Protein AF-A0A938DF03-F1 (afdb_monomer)

Mean predicted aligned error: 13.18 Å

pLDDT: mean 70.75, std 14.2, range [35.75, 87.31]

Structure (mmCIF, N/CA/C/O backbone):
data_AF-A0A938DF03-F1
#
_entry.id   AF-A0A938DF03-F1
#
loop_
_atom_site.group_PDB
_atom_site.id
_atom_site.type_symbol
_atom_site.label_atom_id
_atom_site.label_alt_id
_atom_site.label_comp_id
_atom_site.label_asym_id
_atom_site.label_entity_id
_atom_site.label_seq_id
_atom_site.pdbx_PDB_ins_code
_atom_site.Cartn_x
_atom_site.Cartn_y
_atom_site.Cartn_z
_atom_site.occupancy
_atom_site.B_iso_or_equiv
_atom_site.auth_seq_id
_atom_site.auth_comp_id
_atom_site.auth_asym_id
_atom_site.auth_atom_id
_atom_site.pdbx_PDB_model_num
ATOM 1 N N . MET A 1 1 ? -12.737 -21.714 -23.252 1.00 35.75 1 MET A N 1
ATOM 2 C CA . MET A 1 1 ? -11.837 -21.991 -22.106 1.00 35.75 1 MET A CA 1
ATOM 3 C C . MET A 1 1 ? -12.398 -21.311 -20.865 1.00 35.75 1 MET A C 1
ATOM 5 O O . MET A 1 1 ? -12.568 -20.100 -20.885 1.00 35.75 1 MET A O 1
ATOM 9 N N . LYS A 1 2 ? -12.730 -22.076 -19.817 1.00 39.28 2 LYS A N 1
ATOM 10 C CA . LYS A 1 2 ? -13.142 -21.544 -18.508 1.00 39.28 2 LYS A CA 1
ATOM 11 C C . LYS A 1 2 ? -11.938 -20.849 -17.862 1.00 39.28 2 LYS A C 1
ATOM 13 O O . LYS A 1 2 ? -11.005 -21.529 -17.445 1.00 39.28 2 LYS A O 1
ATOM 18 N N . ARG A 1 3 ? -11.947 -19.516 -17.774 1.00 42.34 3 ARG A N 1
ATOM 19 C CA . ARG A 1 3 ? -11.046 -18.794 -16.868 1.00 42.34 3 ARG A CA 1
ATOM 20 C C . ARG A 1 3 ? -11.598 -18.990 -15.460 1.00 42.34 3 ARG A C 1
ATOM 22 O O . ARG A 1 3 ? -12.541 -18.316 -15.067 1.00 42.34 3 ARG A O 1
ATOM 29 N N . SER A 1 4 ? -11.050 -19.957 -14.730 1.00 45.06 4 SER A N 1
ATOM 30 C CA . SER A 1 4 ? -11.192 -20.015 -13.274 1.00 45.06 4 SER A CA 1
ATOM 31 C C . SER A 1 4 ? -10.373 -18.856 -12.703 1.00 45.06 4 SER A C 1
ATOM 33 O O . SER A 1 4 ? -9.236 -19.033 -12.276 1.00 45.06 4 SER A O 1
ATOM 35 N N . GLY A 1 5 ? -10.898 -17.640 -12.850 1.00 44.84 5 GLY A N 1
ATOM 36 C CA . GLY A 1 5 ? -10.248 -16.419 -12.409 1.00 44.84 5 GLY A CA 1
ATOM 37 C C . GLY A 1 5 ? -10.330 -16.359 -10.898 1.00 44.84 5 GLY A C 1
ATOM 38 O O . GLY A 1 5 ? -11.401 -16.131 -10.346 1.00 44.84 5 GLY A O 1
ATOM 39 N N . ASN A 1 6 ? -9.201 -16.587 -10.233 1.00 49.97 6 ASN A N 1
ATOM 40 C CA . ASN A 1 6 ? -9.003 -16.083 -8.883 1.00 49.97 6 ASN A CA 1
ATOM 41 C C . ASN A 1 6 ? -9.327 -14.588 -8.944 1.00 49.97 6 ASN A C 1
ATOM 43 O O . ASN A 1 6 ? -8.603 -13.842 -9.602 1.00 49.97 6 ASN A O 1
ATOM 47 N N . ILE A 1 7 ? -10.449 -14.176 -8.359 1.00 46.47 7 ILE A N 1
ATOM 48 C CA . ILE A 1 7 ? -10.871 -12.779 -8.349 1.00 46.47 7 ILE A CA 1
ATOM 49 C C . ILE A 1 7 ? -9.836 -12.038 -7.506 1.00 46.47 7 ILE A C 1
ATOM 51 O O . ILE A 1 7 ? -9.844 -12.111 -6.277 1.00 46.47 7 ILE A O 1
ATOM 55 N N . ARG A 1 8 ? -8.881 -11.381 -8.167 1.00 57.88 8 ARG A N 1
ATOM 56 C CA . ARG A 1 8 ? -7.911 -10.528 -7.490 1.00 57.88 8 ARG A CA 1
ATOM 57 C C . ARG A 1 8 ? -8.649 -9.244 -7.159 1.00 57.88 8 ARG A C 1
ATOM 59 O O . ARG A 1 8 ? -9.225 -8.626 -8.045 1.00 57.88 8 ARG A O 1
ATOM 66 N N . LEU A 1 9 ? -8.657 -8.867 -5.882 1.00 54.59 9 LEU A N 1
ATOM 67 C CA . LEU A 1 9 ? -9.413 -7.724 -5.360 1.00 54.59 9 LEU A CA 1
ATOM 68 C C . LEU A 1 9 ? -9.338 -6.484 -6.263 1.00 54.59 9 LEU A C 1
ATOM 70 O O . LEU A 1 9 ? -10.349 -5.832 -6.504 1.00 54.59 9 LEU A O 1
ATOM 74 N N . LEU A 1 10 ? -8.137 -6.173 -6.755 1.00 57.44 10 LEU A N 1
ATOM 75 C CA . LEU A 1 10 ? -7.917 -4.999 -7.586 1.00 57.44 10 LEU A CA 1
ATOM 76 C C . LEU A 1 10 ? -8.578 -5.123 -8.964 1.00 57.44 10 LEU A C 1
ATOM 78 O O . LEU A 1 10 ? -9.156 -4.142 -9.402 1.00 57.44 10 LEU A O 1
ATOM 82 N N . GLY A 1 11 ? -8.591 -6.304 -9.585 1.00 57.12 11 GLY A N 1
ATOM 83 C CA . GLY A 1 11 ? -9.317 -6.582 -10.830 1.00 57.12 11 GLY A CA 1
ATOM 84 C C . GLY A 1 11 ? -10.836 -6.623 -10.694 1.00 57.12 11 GLY A C 1
ATOM 85 O O . GLY A 1 11 ? -11.567 -6.285 -11.618 1.00 57.12 11 GLY A O 1
ATOM 86 N N . ALA A 1 12 ? -11.337 -6.993 -9.514 1.00 58.34 12 ALA A N 1
ATOM 87 C CA . ALA A 1 12 ? -12.773 -6.995 -9.226 1.00 58.34 12 ALA A CA 1
ATOM 88 C C . ALA A 1 12 ? -13.353 -5.580 -9.105 1.00 58.34 12 ALA A C 1
ATOM 90 O O . ALA A 1 12 ? -14.514 -5.347 -9.435 1.00 58.34 12 ALA A O 1
ATOM 91 N N . ILE A 1 13 ? -12.544 -4.659 -8.577 1.00 57.75 13 ILE A N 1
ATOM 92 C CA . ILE A 1 13 ? -12.918 -3.265 -8.329 1.00 57.75 13 ILE A CA 1
ATOM 93 C C . ILE A 1 13 ? -12.546 -2.392 -9.531 1.00 57.75 13 ILE A C 1
ATOM 95 O O . ILE A 1 13 ? -13.298 -1.490 -9.894 1.00 57.75 13 ILE A O 1
ATOM 99 N N . VAL A 1 14 ? -11.399 -2.673 -10.150 1.00 64.06 14 VAL A N 1
ATOM 100 C CA . VAL A 1 14 ? -10.882 -1.972 -11.320 1.00 64.06 14 VAL A CA 1
ATOM 101 C C . VAL A 1 14 ? -10.276 -2.993 -12.297 1.00 64.06 14 VAL A C 1
ATOM 103 O O . VAL A 1 14 ? -9.100 -3.347 -12.168 1.00 64.06 14 VAL A O 1
ATOM 106 N N . PRO A 1 15 ? -11.061 -3.488 -13.272 1.00 65.44 15 PRO A N 1
ATOM 107 C CA . PRO A 1 15 ? -10.646 -4.539 -14.211 1.00 65.44 15 PRO A CA 1
ATOM 108 C C . PRO A 1 15 ? -9.319 -4.262 -14.925 1.00 65.44 15 PRO A C 1
ATOM 110 O O . PRO A 1 15 ? -8.574 -5.175 -15.272 1.00 65.44 15 PRO A O 1
ATOM 113 N N . GLU A 1 16 ? -8.985 -2.991 -15.114 1.00 66.88 16 GLU A N 1
ATOM 114 C CA . GLU A 1 16 ? -7.764 -2.533 -15.764 1.00 66.88 16 GLU A CA 1
ATOM 115 C C . GLU A 1 16 ? -6.492 -2.864 -14.961 1.00 66.88 16 GLU A C 1
ATOM 117 O O . GLU A 1 16 ? -5.400 -2.918 -15.532 1.00 66.88 16 GLU A O 1
ATOM 122 N N . ILE A 1 17 ? -6.608 -3.128 -13.653 1.00 67.62 17 ILE A N 1
ATOM 123 C CA . ILE A 1 17 ? -5.470 -3.541 -12.820 1.00 67.62 17 ILE A CA 1
ATOM 124 C C . ILE A 1 17 ? -5.057 -4.989 -13.118 1.00 67.62 17 ILE A C 1
ATOM 126 O O . ILE A 1 17 ? -3.869 -5.306 -13.011 1.00 67.62 17 ILE A O 1
ATOM 130 N N . ASP A 1 18 ? -5.972 -5.849 -13.576 1.00 66.62 18 ASP A N 1
ATOM 131 C CA . ASP A 1 18 ? -5.618 -7.229 -13.938 1.00 66.62 18 ASP A CA 1
ATOM 132 C C . ASP A 1 18 ? -4.588 -7.261 -15.072 1.00 66.62 18 ASP A C 1
ATOM 134 O O . ASP A 1 18 ? -3.634 -8.031 -15.014 1.00 66.62 18 ASP A O 1
ATOM 138 N N . ALA A 1 19 ? -4.685 -6.345 -16.041 1.00 65.81 19 ALA A N 1
ATOM 139 C CA . ALA A 1 19 ? -3.724 -6.250 -17.141 1.00 65.81 19 ALA A CA 1
ATOM 140 C C . ALA A 1 19 ? -2.305 -5.847 -16.683 1.00 65.81 19 ALA A C 1
ATOM 142 O O . ALA A 1 19 ? -1.313 -6.222 -17.311 1.00 65.81 19 ALA A O 1
ATOM 143 N N . VAL A 1 20 ? -2.186 -5.108 -15.575 1.00 66.12 20 VAL A N 1
ATOM 144 C CA . VAL A 1 20 ? -0.892 -4.771 -14.956 1.00 66.12 20 VAL A CA 1
ATOM 145 C C . VAL A 1 20 ? -0.326 -5.971 -14.201 1.00 66.12 20 VAL A C 1
ATOM 147 O O . VAL A 1 20 ? 0.865 -6.262 -14.294 1.00 66.12 20 VAL A O 1
ATOM 150 N N . VAL A 1 21 ? -1.180 -6.688 -13.468 1.00 66.19 21 VAL A N 1
ATOM 151 C CA . VAL A 1 21 ? -0.789 -7.862 -12.674 1.00 66.19 21 VAL A CA 1
ATOM 152 C C . VAL A 1 21 ? -0.402 -9.045 -13.562 1.00 66.19 21 VAL A C 1
ATOM 154 O O . VAL A 1 21 ? 0.546 -9.761 -13.239 1.00 66.19 21 VAL A O 1
ATOM 157 N N . ASP A 1 22 ? -1.072 -9.209 -14.702 1.00 69.12 22 ASP A N 1
ATOM 158 C CA . ASP A 1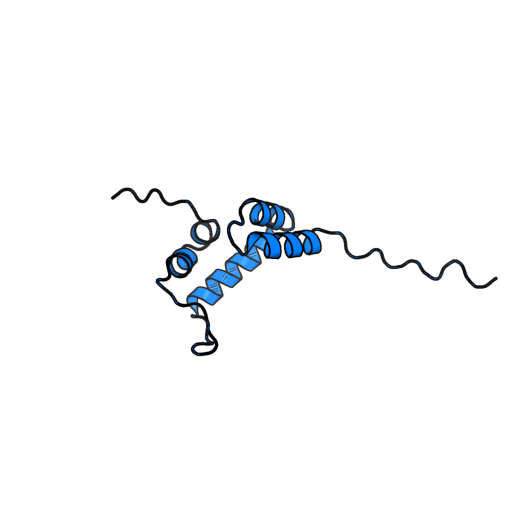 22 ? -0.756 -10.218 -15.717 1.00 69.12 22 ASP A CA 1
ATOM 159 C C . ASP A 1 22 ? 0.520 -9.879 -16.514 1.00 69.12 22 ASP A C 1
ATOM 161 O O . ASP A 1 22 ? 0.917 -10.620 -17.412 1.00 69.12 22 ASP A O 1
ATOM 165 N N . GLY A 1 23 ? 1.186 -8.761 -16.194 1.00 64.38 23 GLY A N 1
ATOM 166 C CA . GLY A 1 23 ? 2.444 -8.352 -16.815 1.00 64.38 23 GLY A CA 1
ATOM 167 C C . GLY A 1 23 ? 2.295 -7.850 -18.251 1.00 64.38 23 GLY A C 1
ATOM 168 O O . GLY A 1 23 ? 3.300 -7.585 -18.907 1.00 64.38 23 GLY A O 1
ATOM 169 N N . ALA A 1 24 ? 1.061 -7.677 -18.740 1.00 64.00 24 ALA A N 1
ATOM 170 C CA . ALA A 1 24 ? 0.795 -7.111 -20.062 1.00 64.00 24 ALA A CA 1
ATOM 171 C C . ALA A 1 24 ? 1.147 -5.615 -20.129 1.00 64.00 24 ALA A C 1
ATOM 173 O O . ALA A 1 24 ? 1.276 -5.052 -21.216 1.00 64.00 24 ALA A O 1
ATOM 174 N N . ILE A 1 25 ? 1.291 -4.965 -18.969 1.00 67.44 25 ILE A N 1
ATOM 175 C CA . ILE A 1 25 ? 1.557 -3.535 -18.842 1.00 67.44 25 ILE A CA 1
ATOM 176 C C . ILE A 1 25 ? 2.678 -3.343 -17.827 1.00 67.44 25 ILE A C 1
ATOM 178 O O . ILE A 1 25 ? 2.557 -3.715 -16.661 1.00 67.44 25 ILE A O 1
ATOM 182 N N . SER A 1 26 ? 3.784 -2.751 -18.273 1.00 66.38 26 SER A N 1
ATOM 183 C CA . SER A 1 26 ? 4.907 -2.438 -17.394 1.00 66.38 26 SER A CA 1
ATOM 184 C C . SER A 1 26 ? 4.543 -1.298 -16.444 1.00 66.38 26 SER A C 1
ATOM 186 O O . SER A 1 26 ? 4.102 -0.230 -16.871 1.00 66.38 26 SER A O 1
ATOM 188 N N . LEU A 1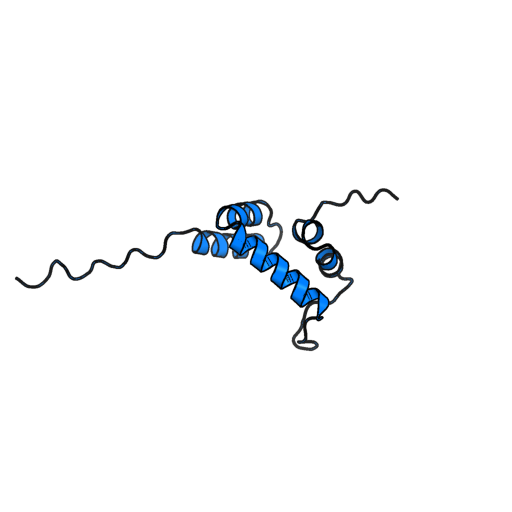 27 ? 4.757 -1.523 -15.148 1.00 70.00 27 LEU A N 1
ATOM 189 C CA . LEU A 1 27 ? 4.707 -0.466 -14.144 1.00 70.00 27 LEU A CA 1
ATOM 190 C C . LEU A 1 27 ? 5.795 0.584 -14.412 1.00 70.00 27 LEU A C 1
ATOM 192 O O . LEU A 1 27 ? 6.808 0.267 -15.047 1.00 70.00 27 LEU A O 1
ATOM 196 N N . PRO A 1 28 ? 5.619 1.817 -13.905 1.00 72.81 28 PRO A N 1
ATOM 197 C CA . PRO A 1 28 ? 6.638 2.836 -14.021 1.00 72.81 28 PRO A CA 1
ATOM 198 C C . PRO A 1 28 ? 7.958 2.329 -13.462 1.00 72.81 28 PRO A C 1
ATOM 200 O O . PRO A 1 28 ? 8.020 1.768 -12.367 1.00 72.81 28 PRO A O 1
ATOM 203 N N . SER A 1 29 ? 9.011 2.539 -14.231 1.00 70.50 29 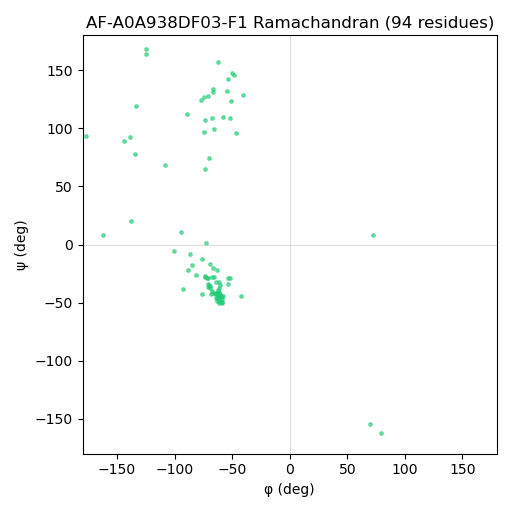SER A N 1
ATOM 204 C CA . SER A 1 29 ? 10.379 2.224 -13.846 1.00 70.50 29 SER A CA 1
ATOM 205 C C . SER A 1 29 ? 11.229 3.482 -13.989 1.00 70.50 29 SER A C 1
ATOM 207 O O . SER A 1 29 ? 10.791 4.444 -14.623 1.00 70.50 29 SER A O 1
ATOM 209 N N . PRO A 1 30 ? 12.462 3.506 -13.463 1.00 72.56 30 PRO A N 1
ATOM 210 C CA . PRO A 1 30 ? 13.360 4.639 -13.679 1.00 72.56 30 PRO A CA 1
ATOM 211 C C . PRO A 1 30 ? 13.550 4.994 -15.165 1.00 72.56 30 PRO A C 1
ATOM 213 O O . PRO A 1 30 ? 13.749 6.158 -15.493 1.00 72.56 30 PRO A O 1
ATOM 216 N N . ALA A 1 31 ? 13.440 4.008 -16.066 1.00 75.38 31 ALA A N 1
ATOM 217 C CA . ALA A 1 31 ? 13.525 4.206 -17.513 1.00 75.38 31 ALA A CA 1
ATOM 218 C C . ALA A 1 31 ? 12.209 4.695 -18.146 1.00 75.38 31 ALA A C 1
ATOM 220 O O . ALA A 1 31 ? 12.235 5.350 -19.181 1.00 75.38 31 ALA A O 1
ATOM 221 N N . ASN A 1 32 ? 11.063 4.389 -17.532 1.00 70.25 32 ASN A N 1
ATOM 222 C CA . ASN A 1 32 ? 9.736 4.804 -17.986 1.00 70.25 32 ASN A CA 1
ATOM 223 C C . ASN A 1 32 ? 8.932 5.316 -16.784 1.00 70.25 32 ASN A C 1
ATOM 225 O O . ASN A 1 32 ? 8.108 4.580 -16.240 1.00 70.25 32 ASN A O 1
ATOM 229 N N . PRO A 1 33 ? 9.178 6.555 -16.323 1.00 71.56 33 PRO A N 1
ATOM 230 C CA . PRO A 1 33 ? 8.648 7.031 -15.044 1.00 71.56 33 PRO A CA 1
ATOM 231 C C . PRO A 1 33 ? 7.159 7.397 -15.104 1.00 71.56 33 PRO A C 1
ATOM 233 O O . PRO A 1 33 ? 6.520 7.610 -14.075 1.00 71.56 33 PRO A O 1
ATOM 236 N N . ILE A 1 34 ? 6.591 7.502 -16.307 1.00 79.38 34 ILE A N 1
ATOM 237 C CA . ILE A 1 34 ? 5.236 8.007 -16.510 1.00 79.38 34 ILE A CA 1
ATOM 238 C C . ILE A 1 34 ? 4.235 6.854 -16.430 1.00 79.38 34 ILE A C 1
ATOM 240 O O . ILE A 1 34 ? 4.159 6.014 -17.323 1.00 79.38 34 ILE A O 1
ATOM 244 N N . LEU A 1 35 ? 3.399 6.866 -15.389 1.00 76.44 35 LEU A N 1
ATOM 245 C CA . LEU A 1 35 ? 2.253 5.965 -15.283 1.00 76.44 35 LEU A CA 1
ATOM 246 C C . LEU A 1 35 ? 1.211 6.289 -16.376 1.00 76.44 35 LEU A C 1
ATOM 248 O O . LEU A 1 35 ? 0.843 7.469 -16.496 1.00 76.44 35 LEU A O 1
ATOM 252 N N . PRO A 1 36 ? 0.700 5.294 -17.130 1.00 75.75 36 PRO A N 1
ATOM 253 C CA . PRO A 1 36 ? -0.371 5.492 -18.107 1.00 75.75 36 PRO A CA 1
ATOM 254 C C . PRO A 1 36 ? -1.606 6.168 -17.498 1.00 75.75 36 PRO A C 1
ATOM 256 O O . PRO A 1 36 ? -1.978 5.887 -16.360 1.00 75.75 36 PRO A O 1
ATOM 25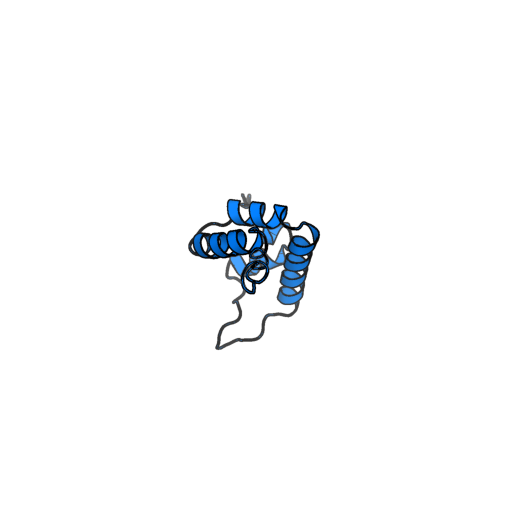9 N N . LEU A 1 37 ? -2.260 7.055 -18.255 1.00 79.25 37 LEU A N 1
ATOM 260 C CA . LEU A 1 37 ? -3.379 7.871 -17.756 1.00 79.25 37 LEU A CA 1
ATOM 261 C C . LEU A 1 37 ? -4.548 7.037 -17.214 1.00 79.25 37 LEU A C 1
ATOM 263 O O . LEU A 1 37 ? -5.049 7.332 -16.135 1.00 79.25 37 LEU A O 1
ATOM 267 N N . TRP A 1 38 ? -4.950 5.975 -17.913 1.00 72.50 38 TRP A N 1
ATOM 268 C CA . TRP A 1 38 ? -6.043 5.098 -17.473 1.00 72.50 38 TRP A CA 1
ATOM 269 C C . TRP A 1 38 ? -5.706 4.372 -16.157 1.00 72.50 38 TRP A C 1
ATOM 271 O O . TRP A 1 38 ? -6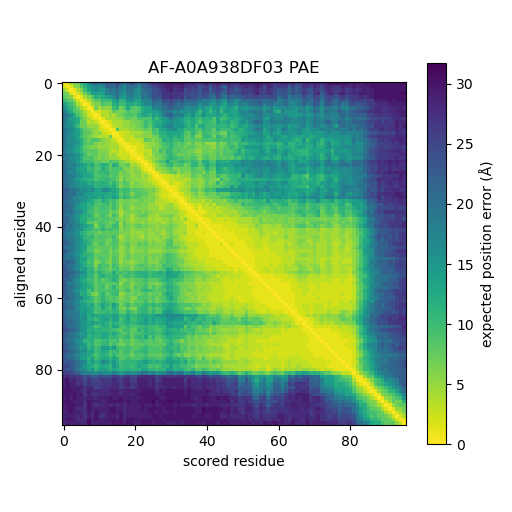.575 4.195 -15.306 1.00 72.50 38 TRP A O 1
ATOM 281 N N . LEU A 1 39 ? -4.426 4.052 -15.933 1.00 76.06 39 LEU A N 1
ATOM 282 C CA . LEU A 1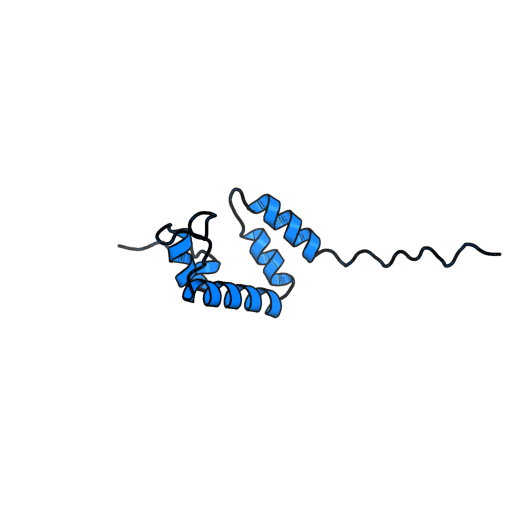 39 ? -3.957 3.422 -14.702 1.00 76.06 39 LEU A CA 1
ATOM 283 C C . LEU A 1 39 ? -3.933 4.409 -13.523 1.00 76.06 39 LEU A C 1
ATOM 285 O O . LEU A 1 39 ? -4.136 4.009 -12.381 1.00 76.06 39 LEU A O 1
ATOM 289 N N . ARG A 1 40 ? -3.759 5.714 -13.782 1.00 81.12 40 ARG A N 1
ATOM 290 C CA . ARG A 1 40 ? -3.913 6.753 -12.745 1.00 81.12 40 ARG A CA 1
ATOM 291 C C . ARG A 1 40 ? -5.344 6.798 -12.227 1.00 81.12 40 ARG A C 1
ATOM 293 O O . ARG A 1 40 ? -5.543 6.770 -11.019 1.00 81.12 40 ARG A O 1
ATOM 300 N N . THR A 1 41 ? -6.326 6.832 -13.127 1.00 78.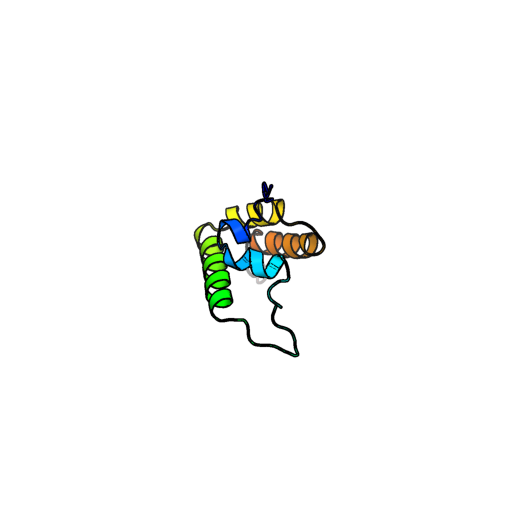25 41 THR A N 1
ATOM 301 C CA . THR A 1 41 ? -7.749 6.856 -12.754 1.00 78.25 41 THR A CA 1
ATOM 302 C C . THR A 1 41 ? -8.133 5.605 -11.968 1.00 78.25 41 THR A C 1
ATOM 304 O O . THR A 1 41 ? -8.815 5.703 -10.952 1.00 78.25 41 THR A O 1
ATOM 307 N N . ALA A 1 42 ? -7.621 4.446 -12.390 1.00 78.44 42 ALA A N 1
ATOM 308 C CA . ALA A 1 42 ? -7.796 3.176 -11.699 1.00 78.44 42 ALA A CA 1
ATOM 309 C C . ALA A 1 42 ? -7.256 3.192 -10.259 1.00 78.44 42 ALA A C 1
ATOM 311 O O . ALA A 1 42 ? -7.960 2.830 -9.316 1.00 78.44 42 ALA A O 1
ATOM 312 N N . LEU A 1 43 ? -6.015 3.652 -10.073 1.00 79.75 43 LEU A N 1
ATOM 313 C CA . LEU A 1 43 ? -5.407 3.748 -8.746 1.00 79.75 43 LEU A CA 1
ATOM 314 C C . LEU A 1 43 ? -6.130 4.761 -7.856 1.00 79.75 43 LEU A C 1
ATOM 316 O O . LEU A 1 43 ? -6.375 4.463 -6.691 1.00 79.75 43 LEU A O 1
ATOM 320 N N . LEU A 1 44 ? -6.508 5.924 -8.397 1.00 83.38 44 LEU A N 1
ATOM 321 C CA . LEU A 1 44 ? -7.258 6.938 -7.651 1.00 83.38 44 LEU A CA 1
ATOM 322 C C . LEU A 1 44 ? -8.619 6.404 -7.190 1.00 83.38 44 LEU A C 1
ATOM 324 O O . LEU A 1 44 ? -8.970 6.587 -6.029 1.00 83.38 44 LEU A O 1
ATOM 328 N N . ALA A 1 45 ? -9.344 5.682 -8.049 1.00 82.50 45 ALA A N 1
ATOM 329 C CA . ALA A 1 45 ? -10.596 5.030 -7.666 1.00 82.50 45 ALA A CA 1
ATOM 330 C C . ALA A 1 45 ? -10.383 4.009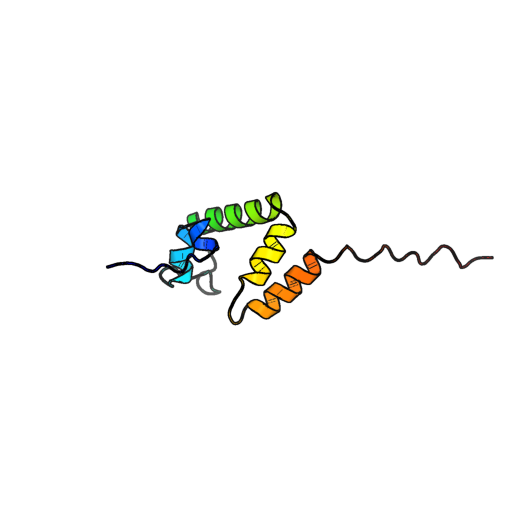 -6.534 1.00 82.50 45 ALA A C 1
ATOM 332 O O . ALA A 1 45 ? -11.142 3.996 -5.564 1.00 82.50 45 ALA A O 1
ATOM 333 N N . GLY A 1 46 ? -9.319 3.203 -6.619 1.00 80.31 46 GLY A N 1
ATOM 334 C CA . GLY A 1 46 ? -8.927 2.278 -5.554 1.00 80.31 46 GLY A CA 1
ATOM 335 C C . GLY A 1 46 ? -8.646 2.986 -4.224 1.00 80.31 46 GLY A C 1
ATOM 336 O O . GLY A 1 46 ? -9.176 2.572 -3.194 1.00 80.31 46 GLY A O 1
ATOM 337 N N . VAL A 1 47 ? -7.882 4.085 -4.244 1.00 84.25 47 VAL A N 1
ATOM 338 C CA . VAL A 1 47 ? -7.592 4.904 -3.051 1.00 84.25 47 VAL A CA 1
ATOM 339 C C . VAL A 1 47 ? -8.877 5.475 -2.454 1.00 84.25 47 VAL A C 1
ATOM 341 O O . VAL A 1 47 ? -9.127 5.285 -1.266 1.00 84.25 47 VAL A O 1
ATOM 344 N N . SER A 1 48 ? -9.744 6.083 -3.268 1.00 84.81 48 SER A N 1
ATOM 345 C CA . SER A 1 48 ? -11.010 6.652 -2.790 1.00 84.81 48 SER A CA 1
ATOM 346 C C . SER A 1 48 ? -11.945 5.606 -2.173 1.00 84.81 48 SER A C 1
ATOM 348 O O . SER A 1 48 ? -12.688 5.915 -1.243 1.00 84.81 48 SER A O 1
ATOM 350 N N . ILE A 1 49 ? -11.921 4.357 -2.653 1.00 82.00 49 ILE A N 1
ATOM 351 C CA . ILE A 1 49 ? -12.695 3.258 -2.053 1.00 82.00 49 ILE A CA 1
ATOM 352 C C . ILE A 1 49 ? -12.147 2.891 -0.674 1.00 82.00 49 ILE A C 1
ATOM 354 O O . ILE A 1 49 ? -12.937 2.702 0.252 1.00 82.00 49 ILE A O 1
ATOM 358 N N . VAL A 1 50 ? -10.821 2.817 -0.524 1.00 84.69 50 VAL A N 1
ATOM 359 C CA . VAL A 1 50 ? -10.182 2.565 0.777 1.00 84.69 50 VAL A CA 1
ATOM 360 C C . VAL A 1 50 ? -10.499 3.691 1.758 1.00 84.69 50 VAL A C 1
ATOM 362 O O . VAL A 1 50 ? -10.914 3.408 2.878 1.00 84.69 50 VAL A O 1
ATOM 365 N N . GLU A 1 51 ? -10.397 4.951 1.329 1.00 84.50 51 GLU A N 1
ATOM 366 C CA . GLU A 1 51 ? -10.740 6.113 2.159 1.00 84.50 51 GLU A CA 1
ATOM 367 C C . GLU A 1 51 ? -12.213 6.104 2.584 1.00 84.50 51 GLU A C 1
ATOM 369 O O . GLU A 1 51 ? -12.524 6.320 3.754 1.00 84.50 51 GLU A O 1
ATOM 374 N N . ARG A 1 52 ? -13.131 5.803 1.657 1.00 86.38 52 ARG A N 1
ATOM 375 C CA . ARG A 1 52 ? -14.574 5.812 1.931 1.00 86.38 52 ARG A CA 1
ATOM 376 C C . ARG A 1 52 ? -15.028 4.665 2.834 1.00 86.38 52 ARG A C 1
ATOM 378 O O . ARG A 1 52 ? -15.948 4.852 3.623 1.00 86.38 52 ARG A O 1
ATOM 385 N N . GLN A 1 53 ? -14.433 3.483 2.688 1.00 86.12 53 GLN A N 1
ATOM 386 C CA . GLN A 1 53 ? -14.771 2.303 3.496 1.00 86.12 53 GLN A CA 1
ATOM 387 C C . GLN A 1 53 ? -14.013 2.269 4.832 1.00 86.12 53 GLN A C 1
ATOM 389 O O . GLN A 1 53 ? -14.416 1.568 5.762 1.00 86.12 53 GLN A O 1
ATOM 394 N N . GLY A 1 54 ? -12.928 3.038 4.942 1.00 84.25 54 GLY A N 1
ATOM 395 C CA . GLY A 1 54 ? -12.206 3.260 6.185 1.00 84.25 54 GLY A CA 1
ATOM 396 C C . GLY A 1 54 ? -11.442 2.028 6.701 1.00 84.25 54 GLY A C 1
ATOM 397 O O . GLY A 1 54 ? -11.067 1.142 5.925 1.00 84.25 54 GLY A O 1
ATOM 398 N N . PRO A 1 55 ? -11.201 1.947 8.025 1.00 86.75 55 PRO A N 1
ATOM 399 C CA . PRO A 1 55 ? -10.339 0.936 8.653 1.00 86.75 55 PRO A CA 1
ATOM 400 C C . PRO A 1 55 ? -10.683 -0.520 8.306 1.00 86.75 55 PRO A C 1
ATOM 402 O O . PRO A 1 55 ? -9.792 -1.355 8.152 1.00 86.75 55 PRO A O 1
ATOM 405 N N . ALA A 1 56 ? -11.969 -0.833 8.120 1.00 87.31 56 ALA A N 1
ATOM 406 C CA . ALA A 1 56 ? -12.416 -2.180 7.768 1.00 87.31 56 ALA A CA 1
ATOM 407 C C . ALA A 1 56 ? -11.823 -2.667 6.433 1.00 87.31 56 ALA A C 1
ATOM 409 O O . ALA A 1 56 ? -11.485 -3.845 6.295 1.00 87.31 56 ALA A O 1
ATOM 410 N N . MET A 1 57 ? -11.636 -1.761 5.467 1.00 87.31 57 MET A N 1
ATOM 411 C CA . MET A 1 57 ? -11.033 -2.097 4.178 1.00 87.31 57 MET A CA 1
ATOM 412 C C . MET A 1 57 ? -9.541 -2.416 4.312 1.00 87.31 57 MET A C 1
ATOM 414 O O . MET A 1 57 ? -9.049 -3.311 3.630 1.00 87.31 57 MET A O 1
ATOM 418 N N . LEU A 1 58 ? -8.819 -1.754 5.221 1.00 86.69 58 LEU A N 1
ATOM 419 C CA . LEU A 1 58 ? -7.406 -2.054 5.478 1.00 86.69 58 LEU A CA 1
ATOM 420 C C . LEU A 1 58 ? -7.222 -3.439 6.109 1.00 86.69 58 LEU A C 1
ATOM 422 O O . LEU A 1 58 ? -6.333 -4.179 5.693 1.00 86.69 58 LEU A O 1
ATOM 426 N N . VAL A 1 59 ? -8.096 -3.828 7.043 1.00 87.00 59 VAL A N 1
ATOM 427 C CA . VAL A 1 59 ? -8.106 -5.185 7.627 1.00 87.00 59 VAL A CA 1
ATOM 428 C C . VAL A 1 59 ? -8.414 -6.237 6.560 1.00 87.00 59 VAL A C 1
ATOM 430 O O . VAL A 1 59 ? -7.762 -7.286 6.492 1.00 87.00 59 VAL A O 1
ATOM 433 N N . TRP A 1 60 ? -9.385 -5.945 5.689 1.00 86.94 60 TRP A N 1
ATOM 434 C CA . TRP A 1 60 ? -9.736 -6.815 4.570 1.00 86.94 60 TRP A CA 1
ATOM 435 C C . TRP A 1 60 ? -8.549 -6.985 3.612 1.00 86.94 60 TRP A C 1
ATOM 437 O O . TRP A 1 60 ? -8.170 -8.110 3.282 1.00 86.94 60 TRP A O 1
ATOM 447 N N . LEU A 1 61 ? -7.906 -5.881 3.223 1.00 84.81 61 LEU A N 1
ATOM 448 C CA . LEU A 1 61 ? -6.714 -5.872 2.375 1.00 84.81 61 LEU A CA 1
ATOM 449 C C . LEU A 1 61 ? -5.554 -6.642 3.014 1.00 84.81 61 LEU A C 1
ATOM 451 O O . LEU A 1 61 ? -4.917 -7.454 2.346 1.00 84.81 61 LEU A O 1
ATOM 455 N N . GLN A 1 62 ? -5.304 -6.444 4.309 1.00 84.81 62 GLN A N 1
ATOM 456 C CA . GLN A 1 62 ? -4.239 -7.124 5.049 1.00 84.81 62 GLN A CA 1
ATOM 457 C C . GLN A 1 62 ? -4.445 -8.641 5.054 1.00 84.81 62 GLN A C 1
ATOM 459 O O . GLN A 1 62 ? -3.504 -9.392 4.794 1.00 84.81 62 GLN A O 1
ATOM 464 N N . SER A 1 63 ? -5.682 -9.088 5.288 1.00 84.75 63 SER A N 1
ATOM 465 C CA . SER A 1 63 ? -6.047 -10.511 5.334 1.00 84.75 63 SER A CA 1
ATOM 466 C C . SER A 1 63 ? -5.934 -11.199 3.970 1.00 84.75 63 SER A C 1
ATOM 468 O O . SER A 1 63 ? -5.677 -12.399 3.906 1.00 84.75 63 SER A O 1
ATOM 470 N N . ASN A 1 64 ? -6.094 -10.438 2.881 1.00 80.88 64 ASN A N 1
ATOM 471 C CA . ASN A 1 64 ? -6.043 -10.937 1.504 1.00 80.88 64 ASN A CA 1
ATOM 472 C C . ASN A 1 64 ? -4.701 -10.669 0.795 1.00 80.88 64 ASN A C 1
ATOM 474 O O . ASN A 1 64 ? -4.491 -11.143 -0.322 1.00 80.88 64 ASN A O 1
ATOM 478 N N . THR A 1 65 ? -3.775 -9.928 1.412 1.00 81.25 65 THR A N 1
ATOM 479 C CA . THR A 1 65 ? -2.457 -9.668 0.820 1.00 81.25 65 THR A CA 1
ATOM 480 C C . THR A 1 65 ? -1.580 -10.913 0.921 1.00 81.25 65 THR A C 1
ATOM 482 O O . THR A 1 65 ? -1.356 -11.463 1.999 1.00 81.25 65 THR A O 1
ATOM 485 N N . ILE A 1 66 ? -1.028 -11.337 -0.214 1.00 76.75 66 ILE A N 1
ATOM 486 C CA . ILE A 1 66 ? -0.165 -12.516 -0.339 1.00 76.75 66 ILE A CA 1
ATOM 487 C C . ILE A 1 66 ? 1.185 -12.154 -0.973 1.00 76.75 66 ILE A C 1
ATOM 489 O O . ILE A 1 66 ? 1.341 -11.105 -1.596 1.00 76.75 66 ILE A O 1
ATOM 493 N N . GLY A 1 67 ? 2.170 -13.043 -0.837 1.00 79.44 67 GLY A N 1
ATOM 494 C CA . GLY A 1 67 ? 3.493 -12.879 -1.444 1.00 79.44 67 GLY A CA 1
ATOM 495 C C . GLY A 1 67 ? 4.415 -11.918 -0.685 1.00 79.44 67 GLY A C 1
ATOM 496 O O . GLY A 1 67 ? 4.201 -11.609 0.486 1.00 79.44 67 GLY A O 1
ATOM 497 N N . GLN A 1 68 ? 5.467 -11.450 -1.361 1.00 76.88 68 GLN A N 1
ATOM 498 C CA . GLN A 1 68 ? 6.575 -10.691 -0.754 1.00 76.88 68 GLN A CA 1
ATOM 499 C C . GLN A 1 68 ? 6.157 -9.344 -0.145 1.00 76.88 68 GLN A C 1
ATOM 501 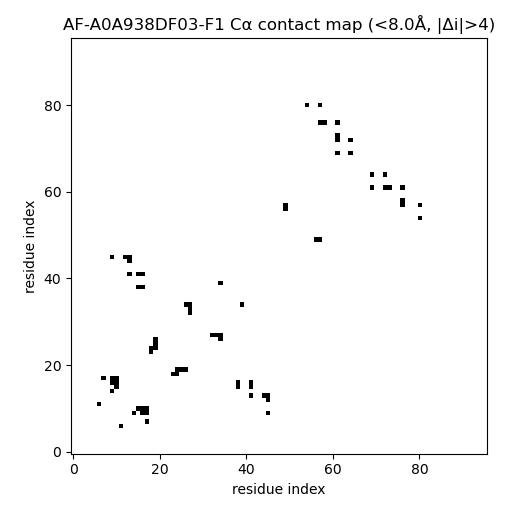O O . GLN A 1 68 ? 6.833 -8.835 0.745 1.00 76.88 68 GLN A O 1
ATOM 506 N N . ASN A 1 69 ? 5.025 -8.785 -0.577 1.00 76.69 69 ASN A N 1
ATOM 507 C CA . ASN A 1 69 ? 4.517 -7.517 -0.056 1.00 76.69 69 ASN A CA 1
ATOM 508 C C . ASN A 1 69 ? 3.657 -7.675 1.205 1.00 76.69 69 ASN A C 1
ATOM 510 O O . ASN A 1 69 ? 3.336 -6.669 1.830 1.00 76.69 69 ASN A O 1
ATOM 514 N N . ARG A 1 70 ? 3.309 -8.905 1.614 1.00 82.19 70 ARG A N 1
ATOM 515 C CA . ARG A 1 70 ? 2.422 -9.153 2.762 1.00 82.19 70 ARG A CA 1
ATOM 516 C C . ARG A 1 70 ? 2.958 -8.564 4.060 1.00 82.19 70 ARG A C 1
ATOM 518 O O . ARG A 1 70 ? 2.221 -7.858 4.738 1.00 82.19 70 ARG A O 1
ATOM 525 N N . THR A 1 71 ? 4.218 -8.833 4.398 1.00 83.56 71 THR A N 1
ATOM 526 C CA . THR A 1 71 ? 4.820 -8.353 5.652 1.00 83.56 71 THR A CA 1
ATOM 527 C C . THR A 1 71 ? 4.831 -6.827 5.703 1.00 83.56 71 THR A C 1
ATOM 529 O O . THR A 1 71 ? 4.281 -6.244 6.631 1.00 83.56 71 THR A O 1
ATOM 532 N N . ARG A 1 72 ? 5.333 -6.181 4.641 1.00 82.44 72 ARG A N 1
ATOM 533 C CA . ARG A 1 72 ? 5.381 -4.714 4.527 1.00 82.44 72 ARG A CA 1
ATOM 534 C C . ARG A 1 72 ? 3.992 -4.083 4.595 1.00 82.44 72 ARG A C 1
ATOM 536 O O . ARG A 1 72 ? 3.791 -3.098 5.295 1.00 82.44 72 ARG A O 1
ATOM 543 N N . PHE A 1 73 ? 3.027 -4.656 3.876 1.00 85.19 73 PHE A N 1
ATOM 544 C CA . PHE A 1 73 ? 1.653 -4.166 3.895 1.00 85.19 73 PHE A CA 1
ATOM 545 C C . PHE A 1 73 ? 1.027 -4.312 5.287 1.00 85.19 73 PHE A C 1
ATOM 547 O O . PHE A 1 73 ? 0.371 -3.395 5.762 1.00 85.19 73 PHE A O 1
ATOM 554 N N . SER A 1 74 ? 1.261 -5.439 5.963 1.00 84.38 74 SER A N 1
ATOM 555 C CA . SER A 1 74 ? 0.744 -5.703 7.307 1.00 84.38 74 SER A CA 1
ATOM 556 C C . SER A 1 74 ? 1.286 -4.723 8.350 1.00 84.38 74 SER A C 1
ATOM 558 O O . SER A 1 74 ? 0.524 -4.257 9.192 1.00 84.38 74 SER A O 1
ATOM 560 N N . GLU A 1 75 ? 2.574 -4.384 8.297 1.00 86.81 75 GLU A N 1
ATOM 561 C CA . GLU A 1 75 ? 3.193 -3.393 9.193 1.00 86.81 75 GLU A CA 1
ATOM 562 C C . GLU A 1 75 ? 2.594 -1.994 8.992 1.00 86.81 75 GLU A C 1
ATOM 564 O O . GLU A 1 75 ? 2.203 -1.328 9.956 1.00 86.81 75 GLU A O 1
ATOM 569 N N . LEU A 1 76 ? 2.447 -1.577 7.730 1.00 86.25 76 LEU A N 1
ATOM 570 C CA . LEU A 1 76 ? 1.828 -0.298 7.377 1.00 86.25 76 LEU A CA 1
ATOM 571 C C . LEU A 1 76 ? 0.356 -0.249 7.796 1.00 86.25 76 LEU A C 1
ATOM 573 O O . LEU A 1 76 ? -0.062 0.716 8.430 1.00 86.25 76 LEU A O 1
ATOM 577 N N . ALA A 1 77 ? -0.414 -1.302 7.508 1.00 86.19 77 ALA A N 1
ATOM 578 C CA . ALA A 1 77 ? -1.813 -1.402 7.910 1.00 86.19 77 ALA A CA 1
ATOM 579 C C . ALA A 1 77 ? -1.957 -1.360 9.436 1.00 86.19 77 ALA A C 1
ATOM 581 O O . ALA A 1 77 ? -2.799 -0.630 9.940 1.00 86.19 77 ALA A O 1
ATOM 582 N N . THR A 1 78 ? -1.099 -2.062 10.181 1.00 87.00 78 THR A N 1
ATOM 583 C CA . THR A 1 78 ? -1.114 -2.037 11.656 1.00 87.00 78 THR A CA 1
ATOM 584 C C . THR A 1 78 ? -0.822 -0.638 12.194 1.00 87.00 78 THR A C 1
ATOM 586 O O . THR A 1 78 ? -1.474 -0.198 13.132 1.00 87.00 78 THR A O 1
ATOM 589 N N . THR A 1 79 ? 0.103 0.091 11.566 1.00 87.25 79 THR A N 1
ATOM 590 C CA . THR A 1 79 ? 0.408 1.484 11.928 1.00 87.25 79 THR A CA 1
ATOM 591 C C . THR A 1 79 ? -0.767 2.419 11.636 1.00 87.25 79 THR A C 1
ATOM 593 O O . THR A 1 79 ? -1.078 3.278 12.449 1.00 87.25 79 THR A O 1
ATOM 596 N N . MET A 1 80 ? -1.441 2.245 10.494 1.00 83.69 80 MET A N 1
ATOM 597 C CA . MET A 1 80 ? -2.609 3.050 10.105 1.00 83.69 80 MET A CA 1
ATOM 598 C C . MET A 1 80 ? -3.867 2.729 10.924 1.00 83.69 80 MET A C 1
ATOM 600 O O . MET A 1 80 ? -4.735 3.584 11.074 1.00 83.69 80 MET A O 1
ATOM 604 N N . LEU A 1 81 ? -3.985 1.490 11.408 1.00 84.75 81 LEU A N 1
ATOM 605 C CA . LEU A 1 81 ? -5.096 1.011 12.234 1.00 84.75 81 LEU A CA 1
ATOM 606 C C . LEU A 1 81 ? -4.864 1.249 13.731 1.00 84.75 81 LEU A C 1
ATOM 608 O O . LEU A 1 81 ? -5.825 1.274 14.499 1.00 84.75 81 LEU A O 1
ATOM 612 N N . GLY A 1 82 ? -3.607 1.407 14.148 1.00 80.19 82 GLY A N 1
ATOM 613 C CA . GLY A 1 82 ? -3.245 1.839 15.488 1.00 80.19 82 GLY A CA 1
ATOM 614 C C . GLY A 1 82 ? -3.681 3.283 15.716 1.00 80.19 82 GLY A C 1
ATOM 615 O O . GLY A 1 82 ? -3.478 4.151 14.870 1.00 80.19 82 GLY A O 1
ATOM 616 N N . THR A 1 83 ? -4.300 3.538 16.866 1.00 60.91 83 THR A N 1
ATOM 617 C CA . THR A 1 83 ? -4.617 4.884 17.360 1.00 60.91 83 THR A CA 1
ATOM 618 C C . THR A 1 83 ? -3.399 5.816 17.263 1.00 60.91 83 THR A C 1
ATOM 620 O O . THR A 1 83 ? -2.275 5.342 17.464 1.00 60.91 83 THR A O 1
ATOM 623 N N . PRO A 1 84 ? -3.592 7.127 16.989 1.00 53.69 84 PRO A N 1
ATOM 624 C CA . PRO A 1 84 ? -2.499 8.099 17.023 1.00 53.69 84 PRO A CA 1
ATOM 625 C C . PRO A 1 84 ? -1.738 7.966 18.348 1.00 53.69 84 PRO A C 1
ATOM 627 O O . PRO A 1 84 ? -2.364 7.613 19.352 1.00 53.69 84 PRO A O 1
ATOM 630 N N . PRO A 1 85 ? -0.413 8.217 18.374 1.00 52.97 85 PRO A N 1
ATOM 631 C CA . PRO A 1 85 ? 0.319 8.217 19.632 1.00 52.97 85 PRO A CA 1
ATOM 632 C C . PRO A 1 85 ? -0.432 9.130 20.601 1.00 52.97 85 PRO A C 1
ATOM 634 O O . PRO A 1 85 ? -0.713 10.281 20.257 1.00 52.97 85 PRO A O 1
ATOM 637 N N . GLU A 1 86 ? -0.815 8.583 21.758 1.00 49.72 86 GLU A N 1
ATOM 638 C CA . GLU A 1 86 ? -1.391 9.347 22.864 1.00 49.72 86 GLU A CA 1
ATOM 639 C C . GLU A 1 86 ? -0.615 10.663 22.984 1.00 49.72 86 GLU A C 1
ATOM 641 O O . GLU A 1 86 ? 0.623 10.622 22.984 1.00 49.72 86 GLU A O 1
ATOM 646 N N . PRO A 1 87 ? -1.289 11.830 23.024 1.00 51.50 87 PRO A N 1
ATOM 647 C CA . PRO A 1 87 ? -0.598 13.081 23.251 1.00 51.50 87 PRO A CA 1
ATOM 648 C C . PRO A 1 87 ? 0.122 12.926 24.578 1.00 51.50 87 PRO A C 1
ATOM 650 O O . PRO A 1 87 ? -0.508 12.831 25.624 1.00 51.50 87 PRO A O 1
ATOM 653 N N . THR A 1 88 ? 1.444 12.835 24.507 1.00 53.72 88 THR A N 1
ATOM 654 C CA . THR A 1 88 ? 2.346 12.733 25.638 1.00 53.72 88 THR A CA 1
ATOM 655 C C . THR A 1 88 ? 1.952 13.789 26.672 1.00 53.72 88 THR A C 1
ATOM 657 O O . THR A 1 88 ? 2.341 14.950 26.561 1.00 53.72 88 THR A O 1
ATOM 660 N N . THR A 1 89 ? 1.150 13.416 27.674 1.00 50.91 89 THR A N 1
ATOM 661 C CA . THR A 1 89 ? 0.796 14.265 28.815 1.00 50.91 89 THR A CA 1
ATOM 662 C C . THR A 1 89 ? 2.015 14.349 29.727 1.00 50.91 89 THR A C 1
ATOM 664 O O . THR A 1 89 ? 2.016 13.852 30.848 1.00 50.91 89 THR A O 1
ATOM 667 N N . LEU A 1 90 ? 3.096 14.947 29.230 1.00 51.59 90 LEU A N 1
ATOM 668 C CA . LEU A 1 90 ? 4.297 15.259 29.994 1.00 51.59 90 LEU A CA 1
ATOM 669 C C . LEU A 1 90 ? 4.371 16.766 30.206 1.00 51.59 90 LEU A C 1
ATOM 671 O O . LEU A 1 90 ? 5.240 17.417 29.639 1.00 51.59 90 LEU A O 1
ATOM 675 N N . SER A 1 91 ? 3.459 17.332 31.003 1.00 53.34 91 SER A N 1
ATOM 676 C CA . SER A 1 91 ? 3.692 18.649 31.635 1.00 53.34 91 SER A CA 1
ATOM 677 C C . SER A 1 91 ? 2.795 18.990 32.837 1.00 53.34 91 SER A C 1
ATOM 679 O O . SER A 1 91 ? 2.873 20.109 33.325 1.00 53.34 91 SER A O 1
ATOM 681 N N . LEU A 1 92 ? 1.972 18.078 33.376 1.00 54.53 92 LEU A N 1
ATOM 682 C CA . LEU A 1 92 ? 1.119 18.396 34.542 1.00 54.53 92 LEU A CA 1
ATOM 683 C C . LEU A 1 92 ? 1.703 18.020 35.916 1.00 54.53 92 LEU A C 1
ATOM 685 O O . LEU A 1 92 ? 0.983 18.087 36.905 1.00 54.53 92 LEU A O 1
ATOM 689 N N . LEU A 1 93 ? 2.985 17.648 36.024 1.00 53.59 93 LEU A N 1
ATOM 690 C CA . LEU A 1 93 ? 3.542 17.175 37.306 1.00 53.59 93 LEU A CA 1
ATOM 691 C C . LEU A 1 93 ? 4.933 17.686 37.689 1.00 53.59 93 LEU A C 1
ATOM 693 O O . LEU A 1 93 ? 5.575 17.088 38.546 1.00 53.59 93 LEU A O 1
ATOM 697 N N . GLN A 1 94 ? 5.413 18.795 37.127 1.00 56.00 94 GLN A N 1
ATOM 698 C CA . GLN A 1 94 ? 6.648 19.407 37.627 1.00 56.00 94 GLN A CA 1
ATOM 699 C C . GLN A 1 94 ? 6.559 20.925 37.545 1.00 56.00 94 GLN A C 1
ATOM 701 O O . GLN A 1 94 ? 6.900 21.490 36.516 1.00 56.00 94 GLN A O 1
ATOM 706 N N . HIS A 1 95 ? 6.053 21.552 38.606 1.00 44.88 95 HIS A N 1
ATOM 707 C CA . HIS A 1 95 ? 6.597 22.754 39.254 1.00 44.88 95 HIS A CA 1
ATOM 708 C C . HIS A 1 95 ? 5.701 23.036 40.467 1.00 44.88 95 HIS A C 1
ATOM 710 O O . HIS A 1 95 ? 4.639 23.641 40.339 1.00 44.88 95 HIS A O 1
ATOM 716 N N . ASN A 1 96 ? 6.118 22.516 41.619 1.00 46.03 96 ASN A N 1
ATOM 717 C CA . ASN A 1 96 ? 5.668 22.955 42.933 1.00 46.03 96 ASN A CA 1
ATOM 718 C C . ASN A 1 96 ? 6.914 23.430 43.677 1.00 46.03 96 ASN A C 1
ATOM 720 O O . ASN A 1 96 ? 7.916 22.679 43.611 1.00 46.03 96 ASN A O 1
#

Foldseek 3Di:
DDPPDPPDVLCVQPVVVVCVVVVVDDDADPVRNDDDPSVVVSVVSVVVVCVVVDLVVLVVCLVPDDDPCNVVSVVVSCVRNDDDPDPPPPDPPDDD

Solvent-accessible surface area (backbone atoms only — not comparable to full-atom values): 6111 Å² total; per-residue (Å²): 132,87,77,85,66,78,79,46,70,58,32,73,76,33,60,73,47,41,45,42,73,72,62,79,38,84,71,58,39,97,90,46,71,72,68,57,70,71,57,49,55,45,51,50,52,52,49,52,49,43,64,73,58,34,70,64,43,48,56,51,50,50,76,69,47,68,70,91,57,27,65,62,48,40,55,52,42,50,59,71,68,44,74,76,81,71,79,79,84,78,75,90,83,79,87,130

Secondary structure (DSSP, 8-state):
--------HHHHH-THHHHHHTTSSPPPBTTB----HHHHHHHHHHHHHHHHHTHHHHHHHHHH--STTHHHHHHHHHHHHSPPP-----SSS---

Radius of gyration: 19.5 Å; Cα contacts (8 Å, |Δi|>4): 39; chains: 1; bounding box: 28×45×65 Å

Sequence (96 aa):
MKRSGNIRLLGAIVPEIDAVVDGAISLPSPANPILPLWLRTALLAGVSIVERQGPAMLVWLQSNTIGQNRTRFSELATTMLGTPPEPTTLSLLQHN